Protein AF-A0A9E7SUE7-F1 (afdb_monomer_lite)

Sequence (84 aa):
MSQTALGHRHQRTLETITRLYEDGETDAYGGGVAAATITEAMEFHEGTTRRYVSALADVGDLEQVRGMGPRGVRPSYVPTEADR

Structure (mmCIF, N/CA/C/O backbone):
data_AF-A0A9E7SUE7-F1
#
_entry.id   AF-A0A9E7SUE7-F1
#
loop_
_atom_site.group_PDB
_atom_site.id
_atom_site.type_symbol
_atom_site.label_atom_id
_atom_site.label_alt_id
_atom_site.label_comp_id
_atom_site.label_asym_id
_atom_site.label_entity_id
_atom_site.label_seq_id
_atom_site.pdbx_PDB_ins_code
_atom_site.Cartn_x
_atom_site.Cartn_y
_atom_site.Cartn_z
_atom_site.occupancy
_atom_site.B_iso_or_equiv
_atom_site.auth_seq_id
_atom_site.auth_comp_id
_atom_site.auth_asym_id
_atom_site.auth_atom_id
_atom_site.pdbx_PDB_model_num
ATOM 1 N N . MET A 1 1 ? -3.590 25.189 5.341 1.00 47.66 1 MET A N 1
ATOM 2 C CA . MET A 1 1 ? -3.742 24.074 4.381 1.00 47.66 1 MET A CA 1
ATOM 3 C C . MET A 1 1 ? -4.821 23.156 4.931 1.00 47.66 1 MET A C 1
ATOM 5 O O . MET A 1 1 ? -4.661 22.676 6.044 1.00 47.66 1 MET A O 1
ATOM 9 N N . SER A 1 2 ? -5.962 23.065 4.244 1.00 48.94 2 SER A N 1
ATOM 10 C CA . SER A 1 2 ? -7.224 22.551 4.793 1.00 48.94 2 SER A CA 1
ATOM 11 C C . SER A 1 2 ? -7.183 21.056 5.114 1.00 48.94 2 SER A C 1
ATOM 13 O O . SER A 1 2 ? -6.795 20.241 4.279 1.00 48.94 2 SER A O 1
ATOM 15 N N . GLN A 1 3 ? -7.643 20.721 6.319 1.00 56.09 3 GLN A N 1
ATOM 16 C CA . GLN A 1 3 ? -7.716 19.379 6.910 1.00 56.09 3 GLN A CA 1
ATOM 17 C C . GLN A 1 3 ? -8.495 18.363 6.038 1.00 56.09 3 GLN A C 1
ATOM 19 O O . GLN A 1 3 ? -8.254 17.164 6.114 1.00 56.09 3 GLN A O 1
ATOM 24 N N . THR A 1 4 ? -9.357 18.842 5.137 1.00 63.44 4 THR A N 1
ATOM 25 C CA . THR A 1 4 ? -10.189 18.056 4.210 1.00 63.44 4 THR A CA 1
ATOM 26 C C . THR A 1 4 ? -9.425 17.405 3.052 1.00 63.44 4 THR A C 1
ATOM 28 O O . THR A 1 4 ? -9.730 16.274 2.685 1.00 63.44 4 THR A O 1
ATOM 31 N N . ALA A 1 5 ? -8.411 18.060 2.476 1.00 63.56 5 ALA A N 1
ATOM 32 C CA . ALA A 1 5 ? -7.704 17.517 1.305 1.00 63.56 5 ALA A CA 1
ATOM 33 C C . ALA A 1 5 ? -6.822 16.304 1.656 1.00 63.56 5 ALA A C 1
ATOM 35 O O . ALA A 1 5 ? -6.645 15.396 0.842 1.00 63.56 5 ALA A O 1
ATOM 36 N N . LEU A 1 6 ? -6.286 16.281 2.882 1.00 66.38 6 LEU A N 1
ATOM 37 C CA . LEU A 1 6 ? -5.471 15.174 3.377 1.00 66.38 6 LEU A CA 1
ATOM 38 C C . LEU A 1 6 ? -6.331 13.938 3.682 1.00 66.38 6 LEU A C 1
ATOM 40 O O . LEU A 1 6 ? -5.932 12.836 3.320 1.00 66.38 6 LEU A O 1
ATOM 44 N N . GLY A 1 7 ? -7.521 14.134 4.266 1.00 73.75 7 GLY A N 1
ATOM 45 C CA . GLY A 1 7 ? -8.485 13.057 4.521 1.00 73.75 7 GLY A CA 1
ATOM 46 C C . GLY A 1 7 ? -8.986 12.396 3.234 1.00 73.75 7 GLY A C 1
ATOM 47 O O . GLY A 1 7 ? -8.952 11.176 3.122 1.00 73.75 7 GLY A O 1
ATOM 48 N N . HIS A 1 8 ? -9.331 13.187 2.210 1.00 80.62 8 HIS A N 1
ATOM 49 C CA . HIS A 1 8 ? -9.736 12.642 0.907 1.00 80.62 8 HIS A CA 1
ATOM 50 C C . HIS A 1 8 ? -8.632 11.827 0.227 1.00 80.62 8 HIS A C 1
ATOM 52 O O . HIS A 1 8 ? -8.907 10.799 -0.387 1.00 80.62 8 HIS A O 1
ATOM 58 N N . ARG A 1 9 ? -7.374 12.272 0.325 1.00 83.44 9 ARG A N 1
ATOM 59 C CA . ARG A 1 9 ? -6.240 11.525 -0.231 1.00 83.44 9 ARG A CA 1
ATOM 60 C C . ARG A 1 9 ? -6.027 10.201 0.498 1.00 83.44 9 ARG A C 1
ATOM 62 O O . ARG A 1 9 ? -5.788 9.196 -0.159 1.00 83.44 9 ARG A O 1
ATOM 69 N N . HIS A 1 10 ? -6.118 10.227 1.823 1.00 88.06 10 HIS A N 1
ATOM 70 C CA . HIS A 1 10 ? -5.973 9.056 2.677 1.00 88.06 10 HIS A CA 1
ATOM 71 C C . HIS A 1 10 ? -7.004 7.991 2.316 1.00 88.06 10 HIS A C 1
ATOM 73 O O . HIS A 1 10 ? -6.633 6.889 1.920 1.00 88.06 10 HIS A O 1
ATOM 79 N N . GLN A 1 11 ? -8.283 8.367 2.338 1.00 88.19 11 GLN A N 1
ATOM 80 C CA . GLN A 1 11 ? -9.378 7.470 1.997 1.00 88.19 11 GLN A CA 1
ATOM 81 C C . GLN A 1 11 ? -9.237 6.914 0.572 1.00 88.19 11 GLN A C 1
ATOM 83 O O . GLN A 1 11 ? -9.300 5.706 0.378 1.00 88.19 11 GLN A O 1
ATOM 88 N N . ARG A 1 12 ? -8.935 7.766 -0.419 1.00 89.62 12 ARG A N 1
ATOM 89 C CA . ARG A 1 12 ? -8.740 7.323 -1.809 1.00 89.62 12 ARG A CA 1
ATOM 90 C C . ARG A 1 12 ? -7.597 6.315 -1.951 1.00 89.62 12 ARG A C 1
ATOM 92 O O . ARG A 1 12 ? -7.685 5.408 -2.776 1.00 89.62 12 ARG A O 1
ATOM 99 N N . THR A 1 13 ? -6.502 6.483 -1.208 1.00 90.56 13 THR A N 1
ATOM 100 C CA . THR A 1 13 ? -5.388 5.525 -1.238 1.00 90.56 13 THR A CA 1
ATOM 101 C C . THR A 1 13 ? -5.811 4.179 -0.663 1.00 90.56 13 THR A C 1
ATOM 103 O O . THR A 1 13 ? -5.528 3.168 -1.298 1.00 90.56 13 THR A O 1
ATOM 106 N N . LEU A 1 14 ? -6.521 4.162 0.467 1.00 92.12 14 LEU A N 1
ATOM 107 C CA . LEU A 1 14 ? -7.050 2.925 1.044 1.00 92.12 14 LEU A CA 1
ATOM 108 C C . LEU A 1 14 ? -8.016 2.227 0.082 1.00 92.12 14 LEU A C 1
ATOM 110 O O . LEU A 1 14 ? -7.782 1.079 -0.267 1.00 92.12 14 LEU A O 1
ATOM 114 N N . GLU A 1 15 ? -9.005 2.945 -0.457 1.00 92.25 15 GLU A N 1
ATOM 115 C CA . GLU A 1 15 ? -9.954 2.414 -1.449 1.00 92.25 15 GLU A CA 1
ATOM 116 C C . GLU A 1 15 ? -9.245 1.832 -2.682 1.00 92.25 15 GLU A C 1
ATOM 118 O O . GLU A 1 15 ? -9.627 0.783 -3.198 1.00 92.25 15 GLU A O 1
ATOM 123 N N . THR A 1 16 ? -8.181 2.491 -3.150 1.00 93.44 16 THR A N 1
ATOM 124 C CA . THR A 1 16 ? -7.399 2.005 -4.296 1.00 93.44 16 THR A CA 1
ATOM 125 C C . THR A 1 16 ? -6.689 0.695 -3.967 1.00 93.44 16 THR A C 1
ATOM 127 O O . THR A 1 16 ? -6.706 -0.220 -4.785 1.00 93.44 16 THR A O 1
ATOM 130 N N . ILE A 1 17 ? -6.061 0.602 -2.794 1.00 93.62 17 ILE A N 1
ATOM 131 C CA . ILE A 1 17 ? -5.324 -0.594 -2.369 1.00 93.62 17 ILE A CA 1
ATOM 132 C C . ILE A 1 17 ? -6.288 -1.747 -2.101 1.00 93.62 17 ILE A C 1
ATOM 134 O O . ILE A 1 17 ? -6.019 -2.851 -2.562 1.00 93.62 17 ILE A O 1
ATOM 138 N N . THR A 1 18 ? -7.417 -1.490 -1.436 1.00 94.19 18 THR A N 1
ATOM 139 C CA . THR A 1 18 ? -8.471 -2.487 -1.207 1.00 94.19 18 THR A CA 1
ATOM 140 C C . THR A 1 18 ? -8.985 -3.050 -2.519 1.00 94.19 18 THR A C 1
ATOM 142 O O . THR A 1 18 ? -8.953 -4.259 -2.701 1.00 94.19 18 THR A O 1
ATOM 145 N N . ARG A 1 19 ? -9.331 -2.192 -3.484 1.00 94.69 19 ARG A N 1
ATOM 146 C CA . ARG A 1 19 ? -9.782 -2.652 -4.801 1.00 94.69 19 ARG A CA 1
ATOM 147 C C . ARG A 1 19 ? -8.730 -3.500 -5.518 1.00 94.69 19 ARG A C 1
ATOM 149 O O . ARG A 1 19 ? -9.055 -4.560 -6.023 1.00 94.69 19 ARG A O 1
ATOM 156 N N . LEU A 1 20 ? -7.468 -3.058 -5.555 1.00 94.31 20 LEU A N 1
ATOM 157 C CA . LEU A 1 20 ? -6.386 -3.832 -6.184 1.00 94.31 20 LEU A CA 1
ATOM 158 C C . LEU A 1 20 ? -6.191 -5.193 -5.501 1.00 94.31 20 LEU A 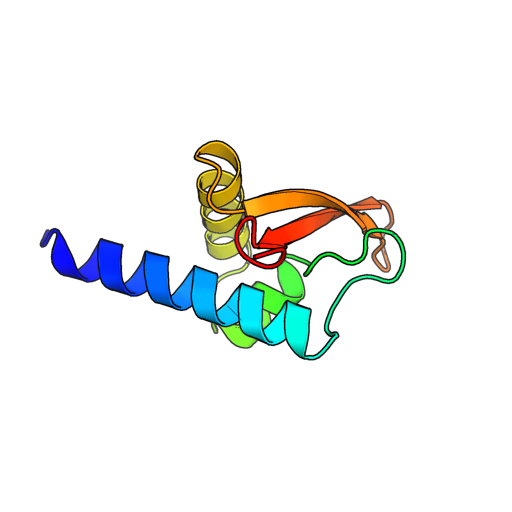C 1
ATOM 160 O O . LEU A 1 20 ? -5.935 -6.190 -6.168 1.00 94.31 20 LEU A O 1
ATOM 164 N N . TYR A 1 21 ? -6.317 -5.233 -4.177 1.00 93.69 21 TYR A N 1
ATOM 165 C CA . TYR A 1 21 ? -6.232 -6.465 -3.405 1.00 93.69 21 TYR A CA 1
ATOM 166 C C . TYR A 1 21 ? -7.392 -7.419 -3.734 1.00 93.69 21 TYR A C 1
ATOM 168 O O . TYR A 1 21 ? -7.152 -8.584 -4.044 1.00 93.69 21 TYR A O 1
ATOM 176 N N . GLU A 1 22 ? -8.631 -6.919 -3.733 1.00 92.06 22 GLU A N 1
ATOM 177 C CA . GLU A 1 22 ? -9.848 -7.673 -4.071 1.00 92.06 22 GLU A CA 1
ATOM 178 C C . GLU A 1 22 ? -9.861 -8.163 -5.527 1.00 92.06 22 GLU A C 1
ATOM 180 O O . GLU A 1 22 ? -10.284 -9.286 -5.799 1.00 92.06 22 GLU A O 1
ATOM 185 N N . ASP A 1 23 ? -9.336 -7.357 -6.453 1.00 92.69 23 ASP A N 1
ATOM 186 C CA . ASP A 1 23 ? -9.166 -7.707 -7.869 1.00 92.69 23 ASP A CA 1
ATOM 187 C C . ASP A 1 23 ? -8.046 -8.753 -8.080 1.00 92.69 23 ASP A C 1
ATOM 189 O O . ASP A 1 23 ? -7.864 -9.266 -9.186 1.00 92.69 23 ASP A O 1
ATOM 193 N N . GLY A 1 24 ? -7.290 -9.095 -7.030 1.00 90.69 24 GLY A N 1
ATOM 194 C CA . GLY A 1 24 ? -6.200 -10.066 -7.080 1.00 90.69 24 GLY A CA 1
ATOM 195 C C . GLY A 1 24 ? -4.902 -9.528 -7.687 1.00 90.69 24 GLY A C 1
ATOM 196 O O . GLY A 1 24 ? -3.996 -10.318 -7.956 1.00 90.69 24 GLY A O 1
ATOM 197 N N . GLU A 1 25 ? -4.768 -8.207 -7.853 1.00 92.62 25 GLU A N 1
ATOM 198 C CA . GLU A 1 25 ? -3.569 -7.501 -8.343 1.00 92.62 25 GLU A CA 1
ATOM 199 C C . GLU A 1 25 ? -2.465 -7.452 -7.265 1.00 92.62 25 GLU A C 1
ATOM 201 O O . GLU A 1 25 ? -1.931 -6.402 -6.885 1.00 92.62 25 GLU A O 1
ATOM 206 N N . THR A 1 26 ? -2.139 -8.627 -6.731 1.00 91.12 26 THR A N 1
ATOM 207 C CA . THR A 1 26 ? -1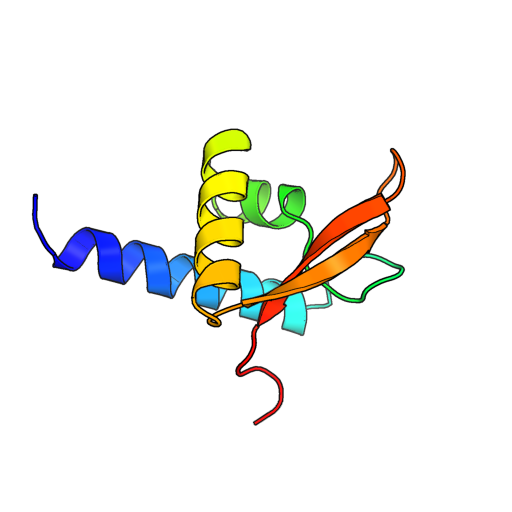.227 -8.843 -5.610 1.00 91.12 26 THR A CA 1
ATOM 208 C C . THR A 1 26 ? 0.060 -9.526 -6.064 1.00 91.12 26 THR A C 1
ATOM 210 O O . THR A 1 26 ? 0.170 -10.084 -7.158 1.00 91.12 26 THR A O 1
ATOM 213 N N . ASP A 1 27 ? 1.098 -9.446 -5.237 1.00 86.50 27 ASP A N 1
ATOM 214 C CA . ASP A 1 27 ? 2.348 -10.138 -5.504 1.00 86.50 27 ASP A CA 1
ATOM 215 C C . ASP A 1 27 ? 2.243 -11.655 -5.248 1.00 86.50 27 ASP A C 1
ATOM 217 O O . ASP A 1 27 ? 1.480 -12.125 -4.406 1.00 86.50 27 ASP A O 1
ATOM 221 N N . ALA A 1 28 ? 3.074 -12.431 -5.948 1.00 74.44 28 ALA A N 1
ATOM 222 C CA . ALA A 1 28 ? 2.988 -13.892 -5.979 1.00 74.44 28 ALA A CA 1
ATOM 223 C C . ALA A 1 28 ? 3.388 -14.626 -4.680 1.00 74.44 28 ALA A C 1
ATOM 225 O O . ALA A 1 28 ? 3.248 -15.845 -4.624 1.00 74.44 28 ALA A O 1
ATOM 226 N N . TYR A 1 29 ? 3.953 -13.947 -3.674 1.00 72.06 29 TYR A N 1
ATOM 227 C CA . TYR A 1 29 ? 4.570 -14.606 -2.511 1.00 72.06 29 TYR A CA 1
ATOM 228 C C . TYR A 1 29 ? 3.992 -14.145 -1.167 1.00 72.06 29 TYR A C 1
ATOM 230 O O . TYR A 1 29 ? 3.992 -14.919 -0.213 1.00 72.06 29 TYR A O 1
ATOM 238 N N . GLY A 1 30 ? 3.514 -12.901 -1.085 1.00 66.94 30 GLY A N 1
ATOM 239 C CA . GLY A 1 30 ? 2.930 -12.313 0.121 1.00 66.94 30 GLY A CA 1
ATOM 240 C C . GLY A 1 30 ? 1.440 -12.005 0.012 1.00 66.94 30 GLY A C 1
ATOM 241 O O . GLY A 1 30 ? 0.834 -11.660 1.022 1.00 66.94 30 GLY A O 1
ATOM 242 N N . GLY A 1 31 ? 0.859 -12.096 -1.190 1.00 83.62 31 GLY A N 1
ATOM 243 C CA . GLY A 1 31 ? -0.546 -11.772 -1.428 1.00 83.62 31 GLY A CA 1
ATOM 244 C C . GLY A 1 31 ? -0.889 -10.301 -1.189 1.00 83.62 31 GLY A C 1
ATOM 245 O O . GLY A 1 31 ? -2.062 -9.976 -1.142 1.00 83.62 31 GLY A O 1
ATOM 246 N N . GLY A 1 32 ? 0.092 -9.404 -1.036 1.00 92.12 32 GLY A N 1
ATOM 247 C CA . GLY A 1 32 ? -0.142 -7.971 -0.855 1.00 92.12 32 GLY A CA 1
ATOM 248 C C . GLY A 1 32 ? 0.007 -7.186 -2.154 1.00 92.12 32 GLY A C 1
ATOM 249 O O . GLY A 1 32 ? 0.590 -7.656 -3.129 1.00 92.12 32 GLY A O 1
ATOM 250 N N . VAL A 1 33 ? -0.465 -5.943 -2.167 1.00 94.69 33 VAL A N 1
ATOM 251 C CA . VAL A 1 33 ? -0.317 -5.043 -3.316 1.00 94.69 33 VAL A CA 1
ATOM 252 C C . VAL A 1 33 ? 1.045 -4.349 -3.252 1.00 94.69 33 VAL A C 1
ATOM 254 O O . VAL A 1 33 ? 1.408 -3.721 -2.252 1.00 94.69 33 VAL A O 1
ATOM 257 N N . ALA A 1 34 ? 1.831 -4.443 -4.322 1.00 92.94 34 ALA A N 1
ATOM 258 C CA . ALA A 1 34 ? 3.145 -3.811 -4.382 1.00 92.94 34 ALA A CA 1
ATOM 259 C C . ALA A 1 34 ? 3.034 -2.285 -4.550 1.00 92.94 34 ALA A C 1
ATOM 261 O O . ALA A 1 34 ? 2.183 -1.786 -5.283 1.00 92.94 34 ALA A O 1
ATOM 262 N N . ALA A 1 35 ? 3.972 -1.528 -3.964 1.00 90.94 35 ALA A N 1
ATOM 263 C CA . ALA A 1 35 ? 3.995 -0.063 -4.086 1.00 90.94 35 ALA A CA 1
ATOM 264 C C . ALA A 1 35 ? 3.987 0.434 -5.544 1.00 90.94 35 ALA A C 1
ATOM 266 O O . ALA A 1 35 ? 3.367 1.452 -5.822 1.00 90.94 35 ALA A O 1
ATOM 267 N N . ALA A 1 36 ? 4.635 -0.290 -6.465 1.00 89.62 36 ALA A N 1
ATOM 268 C CA . ALA A 1 36 ? 4.647 0.045 -7.890 1.00 89.62 36 ALA A CA 1
ATOM 269 C C . ALA A 1 36 ? 3.243 -0.031 -8.518 1.00 89.62 36 ALA A C 1
ATOM 271 O O . ALA A 1 36 ? 2.828 0.914 -9.178 1.00 89.62 36 ALA A O 1
ATOM 272 N N . THR A 1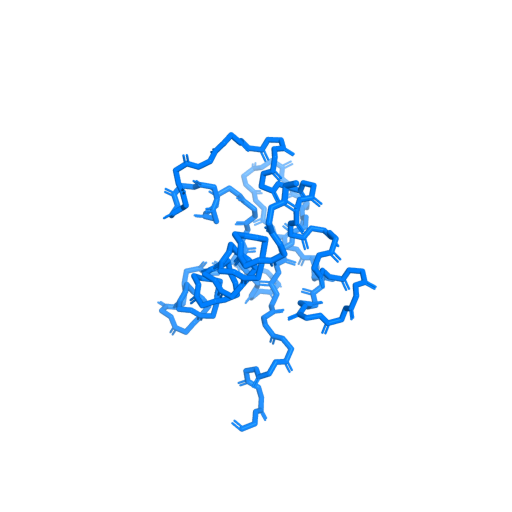 37 ? 2.480 -1.088 -8.227 1.00 92.25 37 THR A N 1
ATOM 273 C CA . THR A 1 37 ? 1.084 -1.239 -8.672 1.00 92.25 37 THR A CA 1
ATOM 274 C C . THR A 1 37 ? 0.211 -0.100 -8.138 1.00 92.25 37 THR A C 1
ATOM 276 O O . THR A 1 37 ? -0.582 0.492 -8.867 1.00 92.25 37 THR A O 1
ATOM 279 N N . ILE A 1 38 ? 0.410 0.285 -6.872 1.00 92.44 38 ILE A N 1
ATOM 280 C CA . ILE A 1 38 ? -0.296 1.420 -6.255 1.00 92.44 38 ILE A CA 1
ATOM 281 C C . ILE A 1 38 ? 0.090 2.735 -6.947 1.00 92.44 38 ILE A C 1
ATOM 283 O O . ILE A 1 38 ? -0.764 3.582 -7.199 1.00 92.44 38 ILE A O 1
ATOM 287 N N . THR A 1 39 ? 1.374 2.927 -7.262 1.00 92.19 39 THR A N 1
ATOM 288 C CA . THR A 1 39 ? 1.880 4.099 -7.987 1.00 92.19 39 THR A CA 1
ATOM 289 C C . THR A 1 39 ? 1.232 4.233 -9.360 1.00 92.19 39 THR A C 1
ATOM 291 O O . THR A 1 39 ? 0.782 5.328 -9.694 1.00 92.19 39 THR A O 1
ATOM 294 N N . GLU A 1 40 ? 1.145 3.138 -10.115 1.00 91.56 40 GLU A N 1
ATOM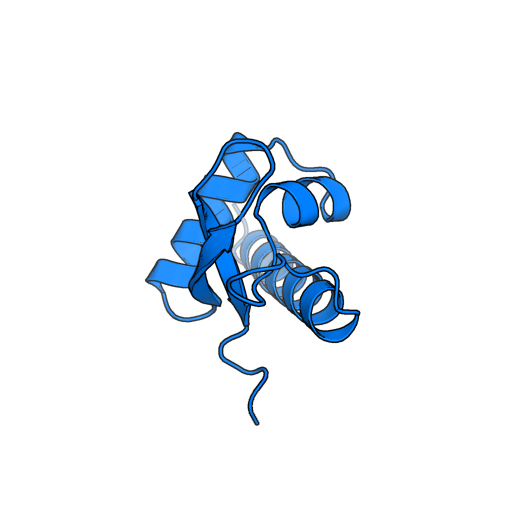 295 C CA . GLU A 1 40 ? 0.493 3.098 -11.428 1.00 91.56 40 GLU A CA 1
ATOM 296 C C . GLU A 1 40 ? -0.999 3.436 -11.323 1.00 91.56 40 GLU A C 1
ATOM 298 O O . GLU A 1 40 ? -1.487 4.288 -12.061 1.00 91.56 40 GLU A O 1
ATOM 303 N N . ALA A 1 41 ? -1.709 2.859 -10.349 1.00 90.56 41 ALA A N 1
ATOM 304 C CA . ALA A 1 41 ? -3.140 3.100 -10.155 1.00 90.56 41 ALA A CA 1
ATOM 305 C C . ALA A 1 41 ? -3.477 4.522 -9.667 1.00 90.56 41 ALA A C 1
ATO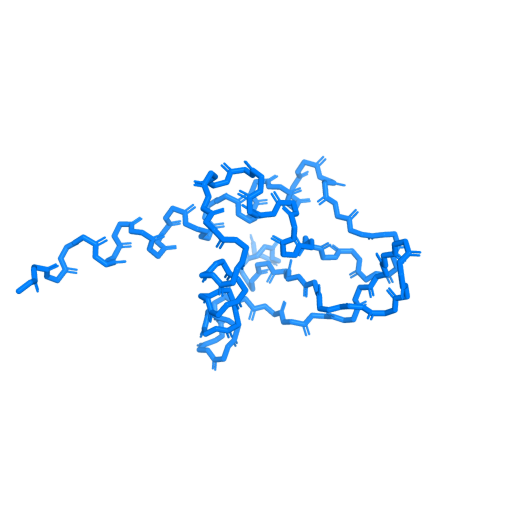M 307 O O . ALA A 1 41 ? -4.576 5.024 -9.908 1.00 90.56 41 ALA A O 1
ATOM 308 N N . MET A 1 42 ? -2.558 5.167 -8.945 1.00 86.31 42 MET A N 1
ATOM 309 C CA . MET A 1 42 ? -2.768 6.493 -8.359 1.00 86.31 42 MET A CA 1
ATOM 310 C C . MET A 1 42 ? -2.164 7.647 -9.168 1.00 86.31 42 MET A C 1
ATOM 312 O O . MET A 1 42 ? -2.362 8.801 -8.786 1.00 86.31 42 MET A O 1
ATOM 316 N N . GLU A 1 43 ? -1.417 7.355 -10.238 1.00 83.31 43 GLU A N 1
ATOM 317 C CA . GLU A 1 43 ? -0.689 8.341 -11.054 1.00 83.31 43 GLU A CA 1
ATOM 318 C C . GLU A 1 43 ? 0.215 9.270 -10.214 1.00 83.31 43 GLU A C 1
ATOM 320 O O . GLU A 1 43 ? 0.369 10.466 -10.474 1.00 83.31 43 GLU A O 1
ATOM 325 N N . PHE A 1 44 ? 0.816 8.725 -9.153 1.00 80.94 44 PHE A N 1
ATOM 326 C CA . PHE A 1 44 ? 1.718 9.457 -8.264 1.00 80.94 44 PHE A CA 1
ATOM 327 C C . PHE A 1 44 ? 3.186 9.200 -8.596 1.00 80.94 44 PHE A C 1
ATOM 329 O O . PHE A 1 44 ? 3.544 8.229 -9.248 1.00 80.94 44 PHE A O 1
ATOM 336 N N . HIS A 1 45 ? 4.074 10.062 -8.096 1.00 85.88 45 HIS A N 1
ATOM 337 C CA . HIS A 1 45 ? 5.504 9.773 -8.128 1.00 85.88 45 HIS A CA 1
ATOM 338 C C . HIS A 1 45 ? 5.830 8.627 -7.158 1.00 85.88 45 HIS A C 1
ATOM 340 O O . HIS A 1 45 ? 5.447 8.678 -5.985 1.00 85.88 45 HIS A O 1
ATOM 346 N N . GLU A 1 46 ? 6.599 7.635 -7.612 1.00 83.94 46 GLU A N 1
ATOM 347 C CA . GLU A 1 46 ? 6.908 6.400 -6.872 1.00 83.94 46 GLU A CA 1
ATOM 348 C C . GLU A 1 46 ? 7.407 6.663 -5.441 1.00 83.94 46 GLU A C 1
ATOM 350 O O . GLU A 1 46 ? 6.902 6.097 -4.469 1.00 83.94 46 GLU A O 1
ATOM 355 N N . GLY A 1 47 ? 8.354 7.596 -5.281 1.00 86.69 47 GLY A N 1
ATOM 356 C CA . GLY A 1 47 ? 8.894 7.952 -3.964 1.00 86.69 47 GLY A CA 1
ATOM 357 C C . GLY A 1 47 ? 7.847 8.536 -3.006 1.00 86.69 47 GLY A C 1
ATOM 358 O O . GLY A 1 47 ? 7.911 8.306 -1.797 1.00 86.69 47 GLY A O 1
ATOM 359 N N . THR A 1 48 ? 6.857 9.258 -3.536 1.00 87.12 48 THR A N 1
ATOM 360 C CA . THR A 1 48 ? 5.747 9.796 -2.744 1.00 87.12 48 THR A CA 1
ATOM 361 C C . THR A 1 48 ? 4.786 8.687 -2.345 1.00 87.12 48 THR A C 1
ATOM 363 O O . THR A 1 48 ? 4.413 8.634 -1.175 1.00 87.12 48 THR A O 1
ATOM 366 N N . THR A 1 49 ? 4.426 7.792 -3.271 1.00 90.38 49 THR A N 1
ATOM 367 C CA . THR A 1 49 ? 3.572 6.636 -2.967 1.00 90.38 49 THR A CA 1
ATOM 368 C C . THR A 1 49 ? 4.194 5.799 -1.867 1.00 90.38 49 THR A C 1
ATOM 370 O O . THR A 1 49 ? 3.559 5.609 -0.839 1.00 90.38 49 THR A O 1
ATOM 373 N N . ARG A 1 50 ? 5.461 5.389 -2.021 1.00 90.62 50 ARG A N 1
ATOM 374 C CA . ARG A 1 50 ? 6.150 4.529 -1.051 1.00 90.62 50 ARG A CA 1
ATOM 375 C C . ARG A 1 50 ? 6.176 5.129 0.352 1.00 90.62 50 ARG A C 1
ATOM 377 O O . ARG A 1 50 ? 5.870 4.437 1.317 1.00 90.62 50 ARG A O 1
ATOM 384 N N . ARG A 1 51 ? 6.526 6.414 0.469 1.00 91.31 51 ARG A N 1
ATOM 385 C CA . ARG A 1 51 ? 6.519 7.111 1.762 1.00 91.31 51 ARG A CA 1
ATOM 386 C C . ARG A 1 51 ? 5.116 7.147 2.366 1.00 91.31 51 ARG A C 1
ATOM 388 O O . ARG A 1 51 ? 4.974 6.993 3.572 1.00 91.31 51 ARG A O 1
ATOM 395 N N . TYR A 1 52 ? 4.104 7.368 1.535 1.00 91.44 52 TYR A N 1
ATOM 396 C CA . TYR A 1 52 ? 2.729 7.499 1.988 1.00 91.44 52 TYR A CA 1
ATOM 397 C C . TYR A 1 52 ? 2.130 6.166 2.447 1.00 91.44 52 TYR A C 1
ATOM 399 O O . TYR A 1 52 ? 1.618 6.099 3.556 1.00 91.44 52 TYR A O 1
ATOM 407 N N . VAL A 1 53 ? 2.261 5.095 1.660 1.00 93.19 53 VAL A N 1
ATOM 408 C CA . VAL A 1 53 ? 1.728 3.771 2.028 1.00 93.19 53 VAL A CA 1
ATOM 409 C C . VAL A 1 53 ? 2.472 3.151 3.209 1.00 93.19 53 VAL A C 1
ATOM 411 O O . VAL A 1 53 ? 1.862 2.469 4.021 1.00 93.19 53 VAL A O 1
ATOM 414 N N . SER A 1 54 ? 3.768 3.450 3.369 1.00 93.75 54 SER A N 1
ATOM 415 C CA . SER A 1 54 ? 4.502 3.090 4.587 1.00 93.75 54 SER A CA 1
ATOM 416 C C . SER A 1 54 ? 3.916 3.788 5.811 1.00 93.75 54 SER A C 1
ATOM 418 O O . SER A 1 54 ? 3.700 3.137 6.819 1.00 93.75 54 SER A O 1
ATOM 420 N N . ALA A 1 55 ? 3.605 5.084 5.712 1.00 93.00 55 ALA A N 1
ATOM 421 C CA . ALA A 1 55 ? 3.006 5.816 6.824 1.00 93.00 55 ALA A CA 1
ATOM 422 C C . ALA A 1 55 ? 1.600 5.302 7.176 1.00 93.00 55 ALA A C 1
ATOM 424 O O . ALA A 1 55 ? 1.254 5.286 8.349 1.00 93.00 55 ALA A O 1
ATOM 425 N N . LEU A 1 56 ? 0.809 4.872 6.184 1.00 93.12 56 LEU A N 1
ATOM 426 C CA . LEU A 1 56 ? -0.483 4.209 6.414 1.00 93.12 56 LEU A CA 1
ATOM 427 C C . LEU A 1 56 ? -0.314 2.864 7.133 1.00 93.12 56 LEU A C 1
ATOM 429 O O . LEU A 1 56 ? -1.101 2.534 8.015 1.00 93.12 56 LEU A O 1
ATOM 433 N N . ALA A 1 57 ? 0.740 2.115 6.802 1.00 94.44 57 ALA A N 1
ATOM 434 C CA . ALA A 1 57 ? 1.058 0.887 7.518 1.00 94.44 57 ALA A CA 1
ATOM 435 C C . ALA A 1 57 ? 1.514 1.151 8.962 1.00 94.44 57 ALA A C 1
ATOM 437 O O . ALA A 1 57 ? 1.082 0.468 9.885 1.00 94.44 57 ALA A O 1
ATOM 438 N N . ASP A 1 58 ? 2.325 2.191 9.175 1.00 94.19 58 ASP A N 1
ATOM 439 C CA . ASP A 1 58 ? 2.815 2.573 10.504 1.00 94.19 58 ASP A CA 1
ATOM 440 C C . ASP A 1 58 ? 1.676 2.958 11.469 1.00 94.19 58 ASP A C 1
ATOM 442 O O . ASP A 1 58 ? 1.806 2.764 12.679 1.00 94.19 58 ASP A O 1
ATOM 446 N N . VAL A 1 59 ? 0.563 3.502 10.957 1.00 92.00 59 VAL A N 1
ATOM 447 C CA . VAL A 1 59 ? -0.622 3.857 11.764 1.00 92.00 59 VAL A CA 1
ATOM 448 C C . VAL A 1 59 ? -1.669 2.740 11.851 1.00 92.00 59 VAL A C 1
ATOM 450 O O . VAL A 1 59 ? -2.637 2.890 12.593 1.00 92.00 59 VAL A O 1
ATOM 453 N N . GLY A 1 60 ? -1.457 1.615 11.160 1.00 93.69 60 GLY A N 1
ATOM 454 C CA . GLY A 1 60 ? -2.312 0.426 11.230 1.00 93.69 60 GLY A CA 1
ATOM 455 C C . GLY A 1 60 ? -3.478 0.380 10.237 1.00 93.69 60 GLY A C 1
ATOM 456 O O . GLY A 1 60 ? -4.292 -0.538 10.318 1.00 93.69 60 GLY A O 1
ATOM 457 N N . ASP A 1 61 ? -3.557 1.311 9.285 1.00 93.62 61 ASP A N 1
ATOM 458 C CA . ASP A 1 61 ? -4.583 1.271 8.228 1.00 93.62 61 ASP A CA 1
ATOM 459 C C . ASP A 1 61 ? -4.228 0.263 7.118 1.00 93.62 61 ASP A C 1
ATOM 461 O O . ASP A 1 61 ? -5.084 -0.197 6.365 1.00 93.62 61 ASP A O 1
ATOM 465 N N . LEU A 1 62 ? -2.943 -0.089 7.014 1.00 94.94 62 LEU A N 1
ATOM 466 C CA . LEU A 1 62 ? -2.431 -1.154 6.156 1.00 94.94 62 LEU A CA 1
ATOM 467 C C . LEU A 1 62 ? -1.535 -2.090 6.971 1.00 94.94 62 LEU A C 1
ATOM 469 O O . LEU A 1 62 ? -0.864 -1.675 7.912 1.00 94.94 62 LEU A O 1
ATOM 473 N N . GLU A 1 63 ? -1.453 -3.346 6.562 1.00 94.62 63 GLU A N 1
ATOM 474 C CA . GLU A 1 63 ? -0.404 -4.252 7.002 1.00 94.62 63 GLU A CA 1
ATOM 475 C C . GLU A 1 63 ? 0.694 -4.302 5.940 1.00 94.62 63 GLU A C 1
ATOM 477 O O . GLU A 1 63 ? 0.434 -4.489 4.749 1.00 94.62 63 GLU A O 1
ATOM 482 N N . GLN A 1 64 ? 1.947 -4.136 6.366 1.00 94.25 64 GLN A N 1
ATOM 483 C CA . GLN A 1 64 ? 3.095 -4.332 5.492 1.00 94.25 64 GLN A CA 1
ATOM 484 C C . GLN A 1 64 ? 3.568 -5.786 5.563 1.00 94.25 64 GLN A C 1
ATOM 486 O O . GLN A 1 64 ? 4.133 -6.226 6.563 1.00 94.25 64 GLN A O 1
ATOM 491 N N . VAL A 1 65 ? 3.447 -6.496 4.446 1.00 92.19 65 VAL A N 1
ATOM 492 C CA . VAL A 1 65 ? 3.906 -7.877 4.283 1.00 92.19 65 VAL A CA 1
ATOM 493 C C . VAL A 1 65 ? 5.163 -7.953 3.413 1.00 92.19 65 VAL A C 1
ATOM 495 O O . VAL A 1 65 ? 5.549 -7.011 2.705 1.00 92.19 65 VAL A O 1
ATOM 498 N N . ARG A 1 66 ? 5.851 -9.098 3.473 1.00 90.62 66 ARG A N 1
ATOM 499 C CA . ARG A 1 66 ? 6.969 -9.400 2.570 1.00 90.62 66 ARG A CA 1
ATOM 500 C C . ARG A 1 66 ? 6.419 -9.879 1.231 1.00 90.62 66 ARG A C 1
ATOM 502 O O . ARG A 1 66 ? 5.956 -11.008 1.140 1.00 90.62 66 ARG A O 1
ATOM 509 N N . GLY A 1 67 ? 6.545 -9.046 0.208 1.00 89.25 67 GLY A N 1
ATOM 510 C CA . GLY A 1 67 ? 6.199 -9.391 -1.164 1.00 89.25 67 GLY A CA 1
ATOM 511 C C . GLY A 1 67 ? 7.404 -9.756 -2.025 1.00 89.25 67 GLY A C 1
ATOM 512 O O . GLY A 1 67 ? 8.566 -9.494 -1.682 1.00 89.25 67 GLY A O 1
ATOM 513 N N . MET A 1 68 ? 7.131 -10.334 -3.193 1.00 87.12 68 MET A N 1
ATOM 514 C CA . MET A 1 68 ? 8.143 -10.673 -4.197 1.00 87.12 68 MET A CA 1
ATOM 515 C C . MET A 1 68 ? 7.987 -9.814 -5.454 1.00 87.12 68 MET A C 1
ATOM 517 O O . MET A 1 68 ? 6.890 -9.526 -5.931 1.00 87.12 68 MET A O 1
ATOM 521 N N . GLY A 1 69 ? 9.114 -9.379 -6.010 1.00 81.44 69 GLY A N 1
ATOM 522 C CA . GLY A 1 69 ? 9.166 -8.696 -7.292 1.00 81.44 69 GLY A CA 1
ATOM 523 C C . GLY A 1 69 ? 10.256 -9.206 -8.217 1.00 81.44 69 GLY A C 1
ATOM 524 O O . GLY A 1 69 ? 11.102 -9.993 -7.797 1.00 81.44 69 GLY A O 1
ATOM 525 N N . PRO A 1 70 ? 10.318 -8.675 -9.453 1.00 79.69 70 PRO A N 1
ATOM 526 C CA . PRO A 1 70 ? 11.332 -9.057 -10.439 1.00 79.69 70 PRO A CA 1
ATOM 527 C C . PRO A 1 70 ? 12.777 -8.851 -9.962 1.00 79.69 70 PRO A C 1
ATOM 529 O O . PRO A 1 70 ? 13.699 -9.456 -10.493 1.00 79.69 70 PRO A O 1
ATOM 532 N N . ARG A 1 71 ? 12.986 -7.974 -8.970 1.00 82.62 71 ARG A N 1
ATOM 533 C CA . ARG A 1 71 ? 14.297 -7.642 -8.390 1.00 82.62 71 ARG A CA 1
ATOM 534 C C . ARG A 1 71 ? 14.518 -8.234 -6.991 1.00 82.62 71 ARG A C 1
ATOM 536 O O . ARG A 1 71 ? 15.457 -7.831 -6.313 1.00 82.62 71 ARG A O 1
ATOM 543 N N . GLY A 1 72 ? 13.663 -9.158 -6.549 1.00 86.38 72 GLY A N 1
ATOM 544 C CA . GLY A 1 72 ? 13.749 -9.798 -5.235 1.00 86.38 72 GLY A CA 1
ATOM 545 C C . GLY A 1 72 ? 12.667 -9.346 -4.251 1.00 86.38 72 GLY A C 1
ATOM 546 O O . GLY A 1 72 ? 11.600 -8.872 -4.646 1.00 86.38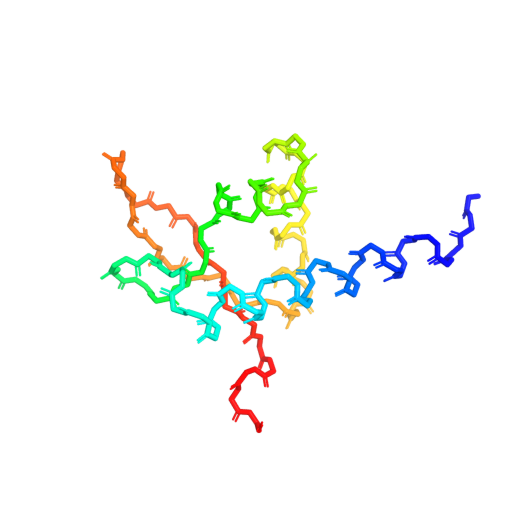 72 GLY A O 1
ATOM 547 N N . VAL A 1 73 ? 12.936 -9.553 -2.958 1.00 89.31 73 VAL A N 1
ATOM 548 C CA . VAL A 1 73 ? 11.993 -9.260 -1.867 1.00 89.31 73 VAL A CA 1
ATOM 549 C C . VAL A 1 73 ? 11.763 -7.755 -1.757 1.00 89.31 73 VAL A C 1
ATOM 551 O O . VAL A 1 73 ? 12.710 -6.967 -1.755 1.00 89.31 73 VAL A O 1
ATOM 554 N N . ARG A 1 74 ? 10.499 -7.356 -1.634 1.00 89.06 74 ARG A N 1
ATOM 555 C CA . ARG A 1 74 ? 10.073 -5.960 -1.510 1.00 89.06 74 ARG A CA 1
ATOM 556 C C . ARG A 1 74 ? 8.862 -5.836 -0.579 1.00 89.06 74 ARG A C 1
ATOM 558 O O . ARG A 1 74 ? 8.152 -6.813 -0.383 1.00 89.06 74 ARG A O 1
ATOM 565 N N . PRO A 1 75 ? 8.598 -4.648 -0.017 1.00 91.44 75 PRO A N 1
ATOM 566 C CA . PRO A 1 75 ? 7.346 -4.382 0.683 1.00 91.44 75 PRO A CA 1
ATOM 567 C C . PRO A 1 75 ? 6.126 -4.608 -0.208 1.00 91.44 75 PRO A C 1
ATOM 569 O O . PRO A 1 75 ? 6.138 -4.237 -1.386 1.00 91.44 75 PRO A O 1
ATOM 572 N N . SER A 1 76 ? 5.070 -5.173 0.359 1.00 94.06 76 SER A N 1
ATOM 573 C CA . SER A 1 76 ? 3.725 -5.191 -0.221 1.00 94.06 76 SER A CA 1
ATOM 574 C C . SER A 1 76 ? 2.706 -4.940 0.886 1.00 94.06 76 SER A C 1
ATOM 576 O O . SER A 1 76 ? 3.050 -5.056 2.062 1.00 94.06 76 SER A O 1
ATOM 578 N N . TYR A 1 77 ? 1.513 -4.484 0.523 1.00 94.75 77 TYR A N 1
ATOM 579 C CA . TYR A 1 77 ? 0.566 -3.896 1.468 1.00 94.75 77 TYR A CA 1
ATOM 580 C C . TYR A 1 77 ? -0.800 -4.568 1.367 1.00 94.75 77 TYR A C 1
ATOM 582 O O . TYR A 1 77 ? -1.304 -4.778 0.265 1.00 94.75 77 TYR A O 1
ATOM 590 N N . VAL A 1 78 ? -1.378 -4.890 2.519 1.00 94.56 78 VAL A N 1
ATOM 591 C CA . VAL A 1 78 ? -2.699 -5.511 2.664 1.00 94.56 78 VAL A CA 1
ATOM 592 C C . VAL A 1 78 ? -3.599 -4.545 3.443 1.00 94.56 78 VAL A C 1
ATOM 594 O O . VAL A 1 78 ? -3.123 -3.955 4.414 1.00 94.56 78 VAL A O 1
ATOM 597 N N . PRO A 1 79 ? -4.863 -4.326 3.050 1.00 93.00 79 PRO A N 1
ATOM 598 C CA . PRO A 1 79 ? -5.800 -3.559 3.869 1.00 93.00 79 PRO A CA 1
ATOM 599 C C . PRO A 1 79 ? -6.106 -4.292 5.181 1.00 93.00 79 PRO A C 1
ATOM 601 O O . PRO A 1 79 ? -6.415 -5.480 5.159 1.00 93.00 79 PRO A O 1
ATOM 604 N N . THR A 1 80 ? -6.072 -3.601 6.321 1.00 88.69 80 THR A N 1
ATOM 605 C CA . THR A 1 80 ? -6.336 -4.233 7.632 1.00 88.69 80 THR A CA 1
ATOM 606 C C . THR A 1 80 ? -7.819 -4.509 7.895 1.00 88.69 80 THR A C 1
ATOM 608 O O . THR A 1 80 ? -8.151 -5.320 8.758 1.00 88.69 80 THR A O 1
ATOM 611 N N . GLU A 1 81 ? -8.723 -3.873 7.147 1.00 71.94 81 GLU A N 1
ATOM 612 C CA . GLU A 1 81 ? -10.174 -4.077 7.257 1.00 71.94 81 GLU A CA 1
ATOM 613 C C . GLU A 1 81 ? -10.728 -5.154 6.305 1.00 71.94 81 GLU A C 1
ATOM 615 O O . GLU A 1 81 ? -11.906 -5.484 6.405 1.00 71.94 81 GLU A O 1
ATOM 620 N N . ALA A 1 82 ? -9.907 -5.734 5.417 1.00 53.88 82 ALA A N 1
ATOM 621 C CA . ALA A 1 82 ? -10.357 -6.684 4.387 1.00 53.88 82 ALA A CA 1
ATOM 622 C C . ALA A 1 82 ? -10.803 -8.068 4.922 1.00 53.88 82 ALA A C 1
ATOM 624 O O . ALA A 1 82 ? -11.312 -8.878 4.154 1.00 53.88 82 ALA A O 1
ATOM 625 N N . ASP A 1 83 ? -10.656 -8.330 6.226 1.00 44.19 83 ASP A N 1
ATOM 626 C CA . ASP A 1 83 ? -11.044 -9.585 6.899 1.00 44.19 83 ASP A CA 1
ATOM 627 C C . ASP A 1 83 ? -12.365 -9.493 7.712 1.00 44.19 83 ASP A C 1
ATOM 629 O O . ASP A 1 83 ? -12.646 -10.376 8.530 1.00 44.19 83 ASP A O 1
ATOM 633 N N . ARG A 1 84 ? -13.182 -8.436 7.552 1.00 40.00 84 ARG A N 1
ATOM 634 C CA . ARG A 1 84 ? -14.463 -8.268 8.282 1.00 40.00 84 ARG A CA 1
ATOM 635 C C . ARG A 1 84 ? -15.714 -8.369 7.420 1.00 40.00 84 ARG A C 1
ATOM 637 O O . ARG A 1 84 ? -15.761 -7.722 6.356 1.00 40.00 84 ARG A O 1
#

Secondary structure (DSSP, 8-state):
--HHHHHHHHHHHHHHHHHHHHTT---TTT-SEEHHHHHHHHT--HHHHHHHHHHHHHTTSEEEEEEEETTEEEEEEEETTTT-

Foldseek 3Di:
DDPVVVVVVLVVLLVQQAVCLVVQVAAPPWSFHALVNSCVSVVDDSVVSVVSQVVCCVVPQWPWTFGADPVGTDTGIHGNPNVD

pLDDT: mean 85.33, std 12.65, range [40.0, 94.94]

Organism: NCBI:txid2953753

Radius of gyration: 12.3 Å; chains: 1; bounding box: 29×39×23 Å